Protein AF-A0A8S9EYS5-F1 (afdb_monomer_lite)

pLDDT: mean 97.75, std 1.58, range [86.25, 98.81]

Secondary structure (DSSP, 8-state):
-----SS-HHHIIIIIIHHHHHTTSS-HHHHHHHHHHHHHHHHHHGGGG--S--------HHHHHHHHHHHT-GGGTT--HHHHHHHHHHHHHH-

Sequence (95 aa):
PVVFFERSVYSDRYVFAANLYESDCMNETEWTIYQDWHDWMNKQFGQSLALDGIIYLRATPEKCLNRIYLRGRDEEQEIPIEYLEKLHYKHESWL

Radius of gyration: 15.19 Å; chains: 1; bounding box: 37×23×40 Å

Foldseek 3Di:
DDDDDPDDLCCVLQQPVVLCVVVVVDDPVRNVVVVVVSVVCCVVCVVVVPDPDDDDPDDQLVVVLVVLVVVPDPVCPPPDSVSSVSSNVSSVVVD

Organism: NCBI:txid2052820

Structure (mmCIF, N/CA/C/O backbone):
data_AF-A0A8S9EYS5-F1
#
_entry.id   AF-A0A8S9EYS5-F1
#
loop_
_atom_site.group_PDB
_atom_site.id
_atom_site.type_symbol
_atom_site.label_atom_id
_atom_site.label_alt_id
_atom_site.label_comp_id
_atom_site.label_asym_id
_atom_site.label_entity_id
_atom_site.label_seq_id
_atom_site.pdbx_PDB_ins_code
_atom_site.Cartn_x
_atom_site.Cartn_y
_atom_site.Cartn_z
_atom_site.occupancy
_atom_site.B_iso_or_equiv
_atom_site.auth_seq_id
_atom_site.auth_comp_id
_atom_site.auth_asym_id
_atom_site.auth_atom_id
_atom_site.pd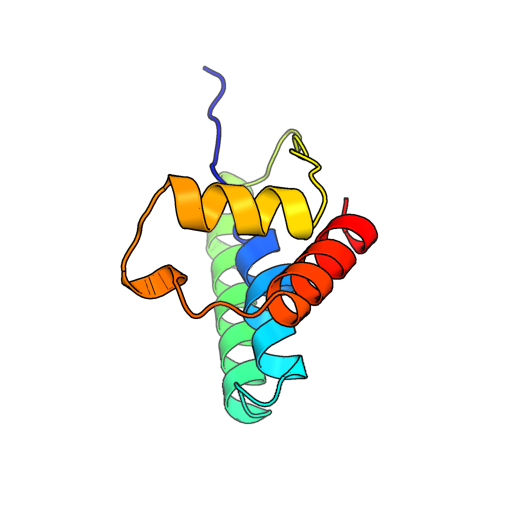bx_PDB_model_num
ATOM 1 N N . PRO A 1 1 ? -4.749 -1.269 -27.708 1.00 86.25 1 PRO A N 1
ATOM 2 C CA . PRO A 1 1 ? -5.888 -1.203 -26.759 1.00 86.25 1 PRO A CA 1
ATOM 3 C C . PRO A 1 1 ? -5.426 -0.563 -25.449 1.00 86.25 1 PRO A C 1
ATOM 5 O O . PRO A 1 1 ? -4.298 -0.823 -25.050 1.00 86.25 1 PRO A O 1
ATOM 8 N N . VAL A 1 2 ? -6.255 0.272 -24.818 1.00 95.38 2 VAL A N 1
ATOM 9 C CA . VAL A 1 2 ? -5.945 0.824 -23.488 1.00 95.38 2 VAL A CA 1
ATOM 10 C C . VAL A 1 2 ? -6.199 -0.259 -22.440 1.00 95.38 2 VAL A C 1
ATOM 12 O O . VAL A 1 2 ? -7.221 -0.943 -22.513 1.00 95.38 2 VAL A O 1
ATOM 15 N N . VAL A 1 3 ? -5.275 -0.425 -21.494 1.00 97.56 3 VAL A N 1
ATOM 16 C CA . VAL A 1 3 ? -5.393 -1.373 -20.379 1.00 97.56 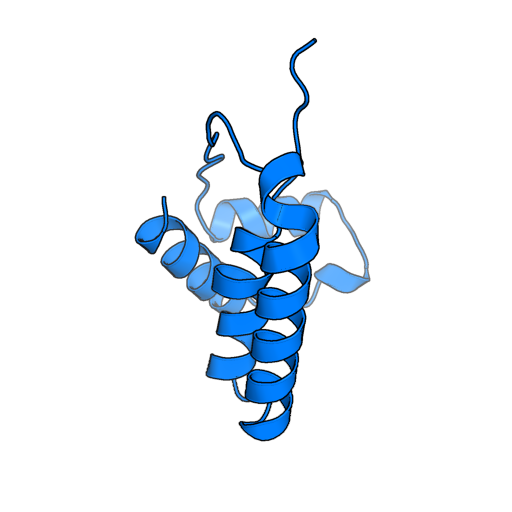3 VAL A CA 1
ATOM 17 C C . VAL A 1 3 ? -5.538 -0.578 -19.088 1.00 97.56 3 VAL A C 1
ATOM 19 O O . VAL A 1 3 ? -4.786 0.362 -18.854 1.00 97.56 3 VAL A O 1
ATOM 22 N N . PHE A 1 4 ? -6.513 -0.947 -18.260 1.00 98.00 4 PHE A N 1
ATOM 23 C CA . PHE A 1 4 ? -6.736 -0.327 -16.958 1.00 98.00 4 PHE A CA 1
ATOM 24 C C . PHE A 1 4 ? -6.280 -1.276 -15.857 1.00 98.00 4 PHE A C 1
ATOM 26 O O . PHE A 1 4 ? -6.681 -2.440 -15.840 1.00 98.00 4 PHE A O 1
ATOM 33 N N . PHE A 1 5 ? -5.475 -0.768 -14.929 1.00 98.31 5 PHE A N 1
ATOM 34 C CA . PHE A 1 5 ? -5.099 -1.487 -13.719 1.00 98.31 5 PHE A CA 1
ATOM 35 C C . PHE A 1 5 ? -5.910 -0.960 -12.534 1.00 98.31 5 PHE A C 1
ATOM 37 O O . PHE A 1 5 ? -5.987 0.247 -12.302 1.00 98.31 5 PHE A O 1
ATOM 44 N N . GLU A 1 6 ? -6.532 -1.867 -11.779 1.00 98.19 6 GLU A N 1
ATOM 45 C CA . GLU A 1 6 ? -7.103 -1.526 -10.478 1.00 98.19 6 GLU A CA 1
ATOM 46 C C . GLU A 1 6 ? -5.955 -1.478 -9.461 1.00 98.19 6 GLU A C 1
ATOM 48 O O . GLU A 1 6 ? -5.587 -2.509 -8.902 1.00 98.19 6 GLU A O 1
ATOM 53 N N . ARG A 1 7 ? -5.413 -0.271 -9.233 1.00 98.31 7 ARG A N 1
ATOM 54 C CA . ARG A 1 7 ? -4.169 0.021 -8.482 1.00 98.31 7 ARG A CA 1
ATOM 55 C C . ARG A 1 7 ? -2.890 -0.243 -9.290 1.00 98.31 7 ARG A C 1
ATOM 57 O O . ARG A 1 7 ? -2.918 -0.359 -10.510 1.00 98.31 7 ARG A O 1
ATOM 64 N N . SER A 1 8 ? -1.747 -0.220 -8.608 1.00 98.25 8 SER A N 1
ATOM 65 C CA . SER A 1 8 ? -0.415 -0.442 -9.172 1.00 98.25 8 SER A CA 1
ATOM 66 C C . SER A 1 8 ? 0.573 -0.892 -8.092 1.00 98.25 8 SER A C 1
ATOM 68 O O . SER A 1 8 ? 0.334 -0.679 -6.900 1.00 98.25 8 SER A O 1
ATOM 70 N N . VAL A 1 9 ? 1.739 -1.384 -8.520 1.00 98.19 9 VAL A N 1
ATOM 71 C CA . VAL A 1 9 ? 2.873 -1.695 -7.627 1.00 98.19 9 VAL A CA 1
ATOM 72 C C . VAL A 1 9 ? 3.300 -0.492 -6.772 1.00 98.19 9 VAL A C 1
ATOM 74 O O . VAL A 1 9 ? 3.780 -0.647 -5.652 1.00 98.19 9 VAL A O 1
ATOM 77 N N . TYR A 1 10 ? 3.057 0.731 -7.255 1.00 98.12 10 TYR A N 1
ATOM 78 C CA . TYR A 1 10 ? 3.362 1.956 -6.520 1.00 98.12 10 TYR A CA 1
ATOM 79 C C . TYR A 1 10 ? 2.454 2.129 -5.301 1.00 98.12 10 TYR A C 1
ATOM 81 O O . TYR A 1 10 ? 2.947 2.384 -4.204 1.00 98.12 10 TYR A O 1
ATOM 89 N N . SER A 1 11 ? 1.140 1.939 -5.455 1.00 98.12 11 SER A N 1
ATOM 90 C CA . SER A 1 11 ? 0.220 1.987 -4.313 1.00 98.12 11 SER A CA 1
ATOM 91 C C . SER A 1 11 ? 0.494 0.862 -3.314 1.00 98.12 11 SER A C 1
ATOM 93 O O . SER A 1 11 ? 0.377 1.090 -2.110 1.00 98.12 11 SER A O 1
ATOM 95 N N . ASP A 1 12 ? 0.920 -0.315 -3.784 1.00 98.44 12 ASP A N 1
ATOM 96 C CA . ASP A 1 12 ? 1.263 -1.435 -2.904 1.00 98.44 12 ASP A CA 1
ATOM 97 C C . ASP A 1 12 ? 2.399 -1.051 -1.947 1.00 98.44 12 ASP A C 1
ATOM 99 O O . ASP A 1 12 ? 2.260 -1.193 -0.731 1.00 98.44 12 ASP A O 1
ATOM 103 N N . ARG A 1 13 ? 3.505 -0.493 -2.464 1.00 98.44 13 ARG A N 1
ATOM 104 C CA . ARG A 1 13 ? 4.641 -0.064 -1.631 1.00 98.44 13 ARG A CA 1
ATOM 105 C C . ARG A 1 13 ? 4.376 1.222 -0.859 1.00 98.44 13 ARG A C 1
ATOM 107 O O . ARG A 1 13 ? 4.581 1.246 0.351 1.00 98.44 13 ARG A O 1
ATOM 114 N N . TYR A 1 14 ? 3.984 2.292 -1.543 1.00 98.25 14 TYR A N 1
ATOM 115 C CA . TYR A 1 14 ? 4.013 3.644 -0.978 1.00 98.25 14 TYR A CA 1
ATOM 116 C C . TYR A 1 14 ? 2.746 4.018 -0.206 1.00 98.25 14 TYR A C 1
ATOM 118 O O . TYR A 1 14 ? 2.778 4.964 0.579 1.00 98.25 14 TYR A O 1
ATOM 126 N N . VAL A 1 15 ? 1.651 3.267 -0.376 1.00 98.38 15 VAL A N 1
ATOM 127 C CA . VAL A 1 15 ? 0.432 3.457 0.419 1.00 98.38 15 VAL A CA 1
ATOM 128 C C . VAL A 1 15 ? 0.280 2.334 1.438 1.00 98.38 15 VAL A C 1
ATOM 130 O O . VAL A 1 15 ? 0.367 2.594 2.635 1.00 98.38 15 VAL A O 1
ATOM 133 N N . PHE A 1 16 ? 0.068 1.094 0.995 1.00 98.62 16 PHE A N 1
ATOM 134 C CA . PHE A 1 16 ? -0.337 0.012 1.898 1.00 98.62 16 PHE A CA 1
ATOM 135 C C . PHE A 1 16 ? 0.818 -0.509 2.754 1.00 98.62 16 PHE A C 1
ATOM 137 O O . PHE A 1 16 ? 0.725 -0.479 3.981 1.00 98.62 16 PHE A O 1
ATOM 144 N N . ALA A 1 17 ? 1.918 -0.942 2.134 1.00 98.62 17 ALA A N 1
ATOM 145 C CA . ALA A 1 17 ? 3.053 -1.490 2.869 1.00 98.62 17 ALA A CA 1
ATOM 146 C C . ALA A 1 17 ? 3.725 -0.418 3.743 1.00 98.62 17 ALA A C 1
ATOM 148 O O . ALA A 1 17 ? 3.965 -0.656 4.923 1.00 98.62 17 ALA A O 1
ATOM 149 N N . ALA A 1 18 ? 3.917 0.799 3.222 1.00 98.38 18 ALA A N 1
ATOM 150 C CA . ALA A 1 18 ? 4.415 1.918 4.022 1.00 98.38 18 ALA A CA 1
ATOM 151 C C . ALA A 1 18 ? 3.517 2.219 5.239 1.00 98.38 18 ALA A C 1
ATOM 153 O O . ALA A 1 18 ? 4.027 2.430 6.333 1.00 98.38 18 ALA A O 1
ATOM 154 N N . ASN A 1 19 ? 2.185 2.191 5.089 1.00 98.31 19 ASN A N 1
ATOM 155 C CA . ASN A 1 19 ? 1.265 2.394 6.215 1.00 98.31 19 ASN A CA 1
ATOM 156 C C . ASN A 1 19 ? 1.368 1.294 7.280 1.00 98.31 19 ASN A C 1
ATOM 158 O O . ASN A 1 19 ? 1.247 1.583 8.469 1.00 98.31 19 ASN A O 1
ATOM 162 N N . LEU A 1 20 ? 1.559 0.041 6.860 1.00 98.50 20 LEU A N 1
ATOM 163 C CA . LEU A 1 20 ? 1.744 -1.084 7.777 1.00 98.50 20 LEU A CA 1
ATOM 164 C C . LEU A 1 20 ? 3.059 -0.960 8.549 1.00 98.50 20 LEU A C 1
ATOM 166 O O . LEU A 1 20 ? 3.056 -1.139 9.763 1.00 98.50 20 LEU A O 1
ATOM 170 N N . TYR A 1 21 ? 4.150 -0.595 7.876 1.00 98.50 21 TYR A N 1
ATOM 171 C CA . TYR A 1 21 ? 5.433 -0.337 8.529 1.00 98.50 21 TYR A CA 1
ATOM 172 C C . TYR A 1 21 ? 5.336 0.819 9.538 1.00 98.50 21 TYR A C 1
ATOM 174 O O . TYR A 1 21 ? 5.680 0.647 10.700 1.00 98.50 21 TYR A O 1
ATOM 182 N N . GLU A 1 22 ? 4.752 1.955 9.148 1.00 97.69 22 GLU A N 1
ATOM 183 C CA . GLU A 1 22 ? 4.548 3.110 10.042 1.00 97.69 22 GLU A CA 1
ATOM 184 C C . GLU A 1 22 ? 3.563 2.849 11.196 1.00 97.69 22 GLU A C 1
ATOM 186 O O . GLU A 1 22 ? 3.474 3.646 12.127 1.00 97.69 22 GLU A O 1
ATOM 191 N N . SER A 1 23 ? 2.786 1.766 11.123 1.00 97.12 23 SER A N 1
ATOM 192 C CA . SER A 1 23 ? 1.866 1.331 12.181 1.00 97.12 23 SER A CA 1
ATOM 193 C C . SER A 1 23 ? 2.419 0.143 12.977 1.00 97.12 23 SER A C 1
ATOM 195 O O . SER A 1 23 ? 1.633 -0.597 13.567 1.00 97.12 23 SER A O 1
ATOM 197 N N . ASP A 1 24 ? 3.738 -0.076 12.944 1.00 97.75 24 ASP A N 1
ATOM 198 C CA . ASP A 1 24 ? 4.456 -1.153 13.642 1.00 97.75 24 ASP A CA 1
ATOM 199 C C . ASP A 1 24 ? 3.958 -2.574 13.302 1.00 97.75 24 ASP A C 1
ATOM 201 O O . ASP A 1 24 ? 4.199 -3.534 14.034 1.00 97.75 24 ASP A O 1
ATOM 205 N N . CYS A 1 25 ? 3.271 -2.736 12.166 1.00 98.12 25 CYS A N 1
ATOM 206 C CA . CYS A 1 25 ? 2.817 -4.034 11.655 1.00 98.12 25 CYS A CA 1
ATOM 207 C C . CYS A 1 25 ? 3.884 -4.734 10.799 1.00 98.12 25 CYS A C 1
ATOM 209 O O . CYS A 1 25 ? 3.702 -5.886 10.415 1.00 98.12 25 CYS A O 1
ATOM 211 N N . MET A 1 26 ? 4.978 -4.037 10.485 1.00 98.56 26 MET A N 1
ATOM 212 C CA . MET A 1 26 ? 6.213 -4.610 9.958 1.00 98.56 26 MET A CA 1
ATOM 213 C C . MET A 1 26 ? 7.383 -4.020 10.732 1.00 98.56 26 MET A C 1
ATOM 215 O O . MET A 1 26 ? 7.434 -2.811 10.941 1.00 98.56 26 MET A O 1
ATOM 219 N N . ASN A 1 27 ? 8.339 -4.853 11.123 1.00 98.62 27 ASN A N 1
ATOM 220 C CA . ASN A 1 27 ? 9.582 -4.371 11.713 1.00 98.62 27 ASN A CA 1
ATOM 221 C C . ASN A 1 27 ? 10.584 -3.911 10.635 1.00 98.62 27 ASN A C 1
ATOM 223 O O . ASN A 1 27 ? 10.410 -4.163 9.442 1.00 98.62 27 ASN A O 1
ATOM 227 N N . GLU A 1 28 ? 11.681 -3.282 11.064 1.00 98.56 28 GLU A N 1
ATOM 228 C CA . GLU A 1 28 ? 12.748 -2.783 10.179 1.00 98.56 28 GLU A CA 1
ATOM 229 C C . GLU A 1 28 ? 13.293 -3.829 9.201 1.00 98.56 28 GLU A C 1
ATOM 231 O O . GLU A 1 28 ? 13.570 -3.526 8.039 1.00 98.56 28 GLU A O 1
ATOM 236 N N . THR A 1 29 ? 13.453 -5.075 9.653 1.00 98.69 29 THR A N 1
ATOM 237 C CA . THR A 1 29 ? 13.993 -6.148 8.811 1.00 98.69 29 THR A CA 1
ATOM 238 C C . THR A 1 29 ? 12.980 -6.549 7.744 1.00 98.69 29 THR A C 1
ATOM 240 O O . THR A 1 29 ? 13.338 -6.649 6.572 1.00 98.69 29 THR A O 1
ATOM 243 N N . GLU A 1 30 ? 11.712 -6.720 8.120 1.00 98.81 30 GLU A N 1
ATOM 244 C CA . GLU A 1 30 ? 10.623 -7.036 7.186 1.00 98.81 30 GLU A CA 1
ATOM 245 C C . GLU A 1 30 ? 10.442 -5.927 6.148 1.00 98.81 30 GLU A C 1
ATOM 247 O O . GLU A 1 30 ? 10.372 -6.203 4.949 1.00 98.81 30 GLU A O 1
ATOM 252 N N . TRP A 1 31 ? 10.452 -4.668 6.589 1.00 98.75 31 TRP A N 1
ATOM 253 C CA . TRP A 1 31 ? 10.329 -3.519 5.702 1.00 98.75 31 TRP A CA 1
ATOM 254 C C . TRP A 1 31 ? 11.518 -3.383 4.750 1.00 98.75 31 TRP A C 1
ATOM 256 O O . TRP A 1 31 ? 11.337 -3.108 3.564 1.00 98.75 31 TRP A O 1
ATOM 266 N N . THR A 1 32 ? 12.739 -3.617 5.231 1.00 98.75 32 THR A N 1
ATOM 267 C CA . THR A 1 32 ? 13.940 -3.592 4.383 1.00 98.75 32 THR A CA 1
ATOM 268 C C . THR A 1 32 ? 13.889 -4.687 3.318 1.00 98.75 32 THR A C 1
ATOM 270 O O . THR A 1 32 ? 14.131 -4.412 2.144 1.00 98.75 32 THR A O 1
ATOM 273 N N . ILE A 1 33 ? 13.511 -5.913 3.697 1.00 98.75 33 ILE A N 1
ATOM 274 C CA . ILE A 1 33 ? 13.393 -7.041 2.762 1.00 98.75 33 ILE A CA 1
ATOM 275 C C . ILE A 1 33 ? 12.293 -6.783 1.726 1.00 98.75 33 ILE A C 1
ATOM 277 O O . ILE A 1 33 ? 12.508 -7.013 0.536 1.00 98.75 33 ILE A O 1
ATOM 281 N N . TYR A 1 34 ? 11.129 -6.281 2.149 1.00 98.81 34 TYR A N 1
ATOM 282 C CA . TYR A 1 34 ? 10.030 -5.957 1.238 1.00 98.81 34 TYR A CA 1
ATOM 283 C C . TYR A 1 34 ? 10.446 -4.918 0.190 1.00 98.81 34 TYR A C 1
ATOM 285 O O . TYR A 1 34 ? 10.144 -5.065 -0.996 1.00 98.81 34 TYR A O 1
ATOM 293 N N . GLN A 1 35 ? 11.160 -3.876 0.618 1.00 98.69 35 GLN A N 1
ATOM 294 C CA . GLN A 1 35 ? 11.647 -2.831 -0.274 1.00 98.69 35 GLN A CA 1
ATOM 295 C C . GLN A 1 35 ? 12.676 -3.355 -1.277 1.00 98.69 35 GLN A C 1
ATOM 297 O O . GLN A 1 35 ? 12.529 -3.075 -2.464 1.00 98.69 35 GLN A O 1
ATOM 302 N N . ASP A 1 36 ? 13.654 -4.146 -0.829 1.00 98.69 36 ASP A N 1
ATOM 303 C CA . ASP A 1 36 ? 14.663 -4.746 -1.711 1.00 98.69 36 ASP A CA 1
ATOM 304 C C . ASP A 1 36 ? 14.018 -5.668 -2.758 1.00 98.69 36 ASP A C 1
ATOM 306 O O . ASP A 1 36 ? 14.281 -5.552 -3.958 1.00 98.69 36 ASP A O 1
ATOM 310 N N . TRP A 1 37 ? 13.072 -6.511 -2.329 1.00 98.69 37 TRP A N 1
ATOM 311 C CA . TRP A 1 37 ? 12.286 -7.349 -3.232 1.00 98.69 37 TRP A CA 1
ATOM 312 C C . TRP A 1 37 ? 11.507 -6.514 -4.256 1.00 98.69 37 TRP A C 1
ATOM 314 O O . TRP A 1 37 ? 11.554 -6.791 -5.458 1.00 98.69 37 TRP A O 1
ATOM 324 N N . HIS A 1 38 ? 10.817 -5.467 -3.801 1.00 98.56 38 HIS A N 1
ATOM 325 C CA . HIS A 1 38 ? 10.050 -4.589 -4.675 1.00 98.56 38 HIS A CA 1
ATOM 326 C C . HIS A 1 38 ? 10.954 -3.862 -5.685 1.00 98.56 38 HIS A C 1
ATOM 328 O O . HIS A 1 38 ? 10.606 -3.765 -6.865 1.00 98.56 38 HIS A O 1
ATOM 334 N N . ASP A 1 39 ? 12.113 -3.360 -5.254 1.00 98.44 39 ASP A N 1
ATOM 335 C CA . ASP A 1 39 ? 13.089 -2.686 -6.116 1.00 98.44 39 ASP A CA 1
ATOM 336 C C . ASP A 1 39 ? 13.662 -3.636 -7.169 1.00 98.44 39 ASP A C 1
ATOM 338 O O . ASP A 1 39 ? 13.729 -3.290 -8.354 1.00 98.44 39 ASP A O 1
ATOM 342 N N . TRP A 1 40 ? 13.987 -4.868 -6.777 1.00 98.31 40 TRP A N 1
ATOM 343 C CA . TRP A 1 40 ? 14.417 -5.897 -7.715 1.00 98.31 40 TRP A CA 1
ATOM 344 C C . TRP A 1 40 ? 13.330 -6.213 -8.751 1.00 98.31 40 TRP A C 1
ATOM 346 O O . TRP A 1 40 ? 13.609 -6.189 -9.953 1.00 98.31 40 TRP A O 1
ATOM 356 N N . MET A 1 41 ? 12.085 -6.432 -8.315 1.00 98.31 41 MET A N 1
ATOM 357 C CA . MET A 1 41 ? 10.952 -6.718 -9.204 1.00 98.31 41 MET A CA 1
ATOM 358 C C . MET A 1 41 ? 10.711 -5.584 -10.206 1.00 98.31 41 MET A C 1
ATOM 360 O O . MET A 1 41 ? 10.567 -5.832 -11.405 1.00 98.31 41 MET A O 1
ATOM 364 N N . ASN A 1 42 ? 10.725 -4.330 -9.750 1.00 96.94 42 ASN A N 1
ATOM 365 C CA . ASN A 1 42 ? 10.539 -3.174 -10.629 1.00 96.94 42 ASN A CA 1
ATOM 366 C C . ASN A 1 42 ? 11.709 -2.985 -11.595 1.00 96.94 42 ASN A C 1
ATOM 368 O O . ASN A 1 42 ? 11.497 -2.592 -12.740 1.00 96.94 42 ASN A O 1
ATOM 372 N N . LYS A 1 43 ? 12.935 -3.327 -11.194 1.00 97.50 43 LYS A N 1
ATOM 373 C CA . LYS A 1 43 ? 14.079 -3.316 -12.109 1.00 97.50 43 LYS A CA 1
ATOM 374 C C . LYS A 1 43 ? 13.928 -4.341 -13.237 1.00 97.50 43 LYS A C 1
ATOM 376 O O . LYS A 1 43 ? 14.319 -4.044 -14.361 1.00 97.50 43 LYS A O 1
ATOM 381 N N . GLN A 1 44 ? 13.385 -5.527 -12.950 1.00 97.56 44 GLN A N 1
ATOM 382 C CA . GLN A 1 44 ? 13.204 -6.573 -13.965 1.00 97.56 44 GLN A CA 1
ATOM 383 C C . GLN A 1 44 ? 11.981 -6.327 -14.861 1.00 97.56 44 GLN A C 1
ATOM 385 O O . GLN A 1 44 ? 12.051 -6.552 -16.066 1.00 97.56 44 GLN A O 1
ATOM 390 N N . PHE A 1 45 ? 10.862 -5.875 -14.285 1.00 96.62 45 PHE A N 1
ATOM 391 C CA . PHE A 1 45 ? 9.557 -5.871 -14.963 1.00 96.62 45 PHE A CA 1
ATOM 392 C C . PHE A 1 45 ? 8.904 -4.489 -15.084 1.00 96.62 45 PHE A C 1
ATOM 394 O O . PHE A 1 45 ? 7.930 -4.337 -15.820 1.00 96.62 45 PHE A O 1
ATOM 401 N N . GLY A 1 46 ? 9.426 -3.471 -14.397 1.00 94.81 46 GLY A N 1
ATOM 402 C CA . GLY A 1 46 ? 8.789 -2.158 -14.276 1.00 94.81 46 GLY A CA 1
ATOM 403 C C . GLY A 1 46 ? 8.644 -1.414 -15.600 1.00 94.81 46 GLY A C 1
ATOM 404 O O . GLY A 1 46 ? 7.667 -0.698 -15.779 1.00 94.81 46 GLY A O 1
ATOM 405 N N . GLN A 1 47 ? 9.541 -1.633 -16.568 1.00 94.44 47 GLN A N 1
ATOM 406 C CA . GLN A 1 47 ? 9.412 -1.022 -17.897 1.00 94.44 47 GLN A CA 1
ATOM 407 C C . GLN A 1 47 ? 8.145 -1.491 -18.628 1.00 94.44 47 GLN A C 1
ATOM 409 O O . GLN A 1 47 ? 7.483 -0.692 -19.281 1.00 94.44 47 GLN A O 1
ATOM 414 N N . SER A 1 48 ? 7.784 -2.768 -18.488 1.00 94.50 48 SER A N 1
ATOM 415 C CA . SER A 1 48 ? 6.578 -3.342 -19.099 1.00 94.50 48 SER A CA 1
ATOM 416 C C . SER A 1 48 ? 5.292 -2.951 -18.368 1.00 94.50 48 SER A C 1
ATOM 418 O O . SER A 1 48 ? 4.207 -3.109 -18.919 1.00 94.50 48 SER A O 1
ATOM 420 N N . LEU A 1 49 ? 5.411 -2.480 -17.123 1.00 95.06 49 LEU A N 1
ATOM 421 C CA . LEU A 1 49 ? 4.300 -2.080 -16.254 1.00 95.06 49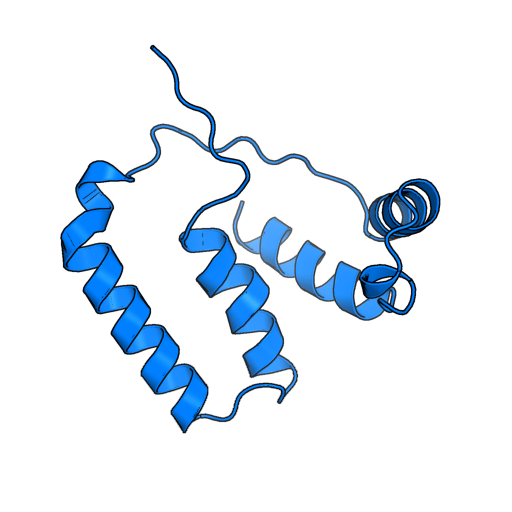 LEU A CA 1
ATOM 422 C C . LEU A 1 49 ? 4.212 -0.557 -16.072 1.00 95.06 49 LEU A C 1
ATOM 424 O O . LEU A 1 49 ? 3.421 -0.087 -15.254 1.00 95.06 49 LEU A O 1
ATOM 428 N N . ALA A 1 50 ? 5.022 0.208 -16.808 1.00 95.56 50 ALA A N 1
ATOM 429 C CA . ALA A 1 50 ? 5.026 1.659 -16.737 1.00 95.56 50 ALA A CA 1
ATOM 430 C C . ALA A 1 50 ? 3.647 2.215 -17.123 1.00 95.56 50 ALA A C 1
ATOM 432 O O . ALA A 1 50 ? 3.038 1.782 -18.101 1.00 95.56 50 ALA A O 1
ATOM 433 N N . LEU A 1 51 ? 3.153 3.167 -16.333 1.00 96.88 51 LEU A N 1
ATOM 434 C CA . LEU A 1 51 ? 1.836 3.765 -16.532 1.00 96.88 51 LEU A CA 1
ATOM 435 C C . LEU A 1 51 ? 1.935 4.987 -17.444 1.00 96.88 51 LEU A C 1
ATOM 437 O O . LEU A 1 51 ? 2.723 5.892 -17.178 1.00 96.88 51 LEU A O 1
ATOM 441 N N . ASP A 1 52 ? 1.067 5.057 -18.453 1.00 98.06 52 ASP A N 1
ATOM 442 C CA . ASP A 1 52 ? 0.903 6.259 -19.285 1.00 98.06 52 ASP A CA 1
ATOM 443 C C . ASP A 1 52 ? 0.143 7.382 -18.552 1.00 98.06 52 ASP A C 1
ATOM 445 O O . ASP A 1 52 ? 0.222 8.553 -18.922 1.00 98.06 52 ASP A O 1
ATOM 449 N N . GLY A 1 53 ? -0.618 7.034 -17.511 1.00 97.19 53 GLY A N 1
ATOM 450 C CA . GLY A 1 53 ? -1.387 7.978 -16.709 1.00 97.19 53 GLY A CA 1
ATOM 451 C C . GLY A 1 53 ? -2.064 7.319 -15.512 1.00 97.19 53 GLY A C 1
ATOM 452 O O . GLY A 1 53 ? -2.210 6.098 -15.451 1.00 97.19 53 GLY A O 1
ATOM 453 N N . ILE A 1 54 ? -2.485 8.144 -14.553 1.00 98.56 54 ILE A N 1
ATOM 454 C CA . ILE A 1 54 ? -3.152 7.708 -13.321 1.00 98.56 54 ILE A CA 1
ATOM 455 C C . ILE A 1 54 ? -4.503 8.417 -13.207 1.00 98.56 54 ILE A C 1
ATOM 457 O O . ILE A 1 54 ? -4.601 9.626 -13.408 1.00 98.56 54 ILE A O 1
ATOM 461 N N . ILE A 1 55 ? -5.548 7.658 -12.863 1.00 98.56 55 ILE A N 1
ATOM 462 C CA . ILE A 1 55 ? -6.876 8.189 -12.536 1.00 98.56 55 ILE A CA 1
ATOM 463 C C . ILE A 1 55 ? -7.098 8.016 -11.033 1.00 98.56 55 ILE A C 1
ATOM 465 O O . ILE A 1 55 ? -7.248 6.893 -10.550 1.00 98.56 55 ILE A O 1
ATOM 469 N N . TYR A 1 56 ? -7.149 9.126 -10.294 1.00 98.62 56 TYR A N 1
ATOM 470 C CA . TYR A 1 56 ? -7.390 9.107 -8.853 1.00 98.62 56 TYR A CA 1
ATOM 471 C C . TYR A 1 56 ? -8.890 9.192 -8.528 1.00 98.62 56 TYR A C 1
ATOM 473 O O . TYR A 1 56 ? -9.532 10.233 -8.686 1.00 98.62 56 TYR A O 1
ATOM 481 N N . LEU A 1 57 ? -9.462 8.086 -8.041 1.00 98.50 57 LEU A N 1
ATOM 482 C CA . LEU A 1 57 ? -10.851 8.022 -7.573 1.00 98.50 57 LEU A CA 1
ATOM 483 C C . LEU A 1 57 ? -10.978 8.556 -6.139 1.00 98.50 57 LEU A C 1
ATOM 485 O O . LEU A 1 57 ? -11.135 7.795 -5.184 1.00 98.50 57 LEU A O 1
ATOM 489 N N . ARG A 1 58 ? -10.923 9.881 -5.994 1.00 98.38 58 ARG A N 1
ATOM 490 C CA . ARG A 1 58 ? -10.958 10.558 -4.692 1.00 98.38 58 ARG A CA 1
ATOM 491 C C . ARG A 1 58 ? -12.318 10.423 -3.990 1.00 98.38 58 ARG A C 1
ATOM 493 O O . ARG A 1 58 ? -13.369 10.747 -4.550 1.00 98.38 58 ARG A O 1
ATOM 500 N N . ALA A 1 59 ? -12.299 9.980 -2.735 1.00 98.38 59 ALA A N 1
ATOM 501 C CA . ALA A 1 59 ? -13.449 9.920 -1.832 1.00 98.38 59 ALA A CA 1
ATOM 502 C C . ALA A 1 59 ? -12.984 10.132 -0.384 1.00 98.38 59 ALA A C 1
ATOM 504 O O . ALA A 1 59 ? -11.846 9.808 -0.055 1.00 98.38 59 ALA A O 1
ATOM 505 N N . THR A 1 60 ? -13.859 10.670 0.469 1.00 98.62 60 THR A N 1
ATOM 506 C CA . THR A 1 60 ? -13.530 10.878 1.887 1.00 98.62 60 THR A CA 1
ATOM 507 C C . THR A 1 60 ? -13.496 9.544 2.651 1.00 98.62 60 THR A C 1
ATOM 509 O O . THR A 1 60 ? -14.190 8.600 2.239 1.00 98.62 60 THR A O 1
ATOM 512 N N . PRO A 1 61 ? -12.739 9.442 3.760 1.00 98.62 61 PRO A N 1
ATOM 513 C CA . PRO A 1 61 ? -12.693 8.241 4.599 1.00 98.62 61 PRO A CA 1
ATOM 514 C C . PRO A 1 61 ? -14.076 7.745 5.042 1.00 98.62 61 PRO A C 1
ATOM 516 O O . PRO A 1 61 ? -14.354 6.551 4.944 1.00 98.62 61 PRO A O 1
ATOM 519 N N . GLU A 1 6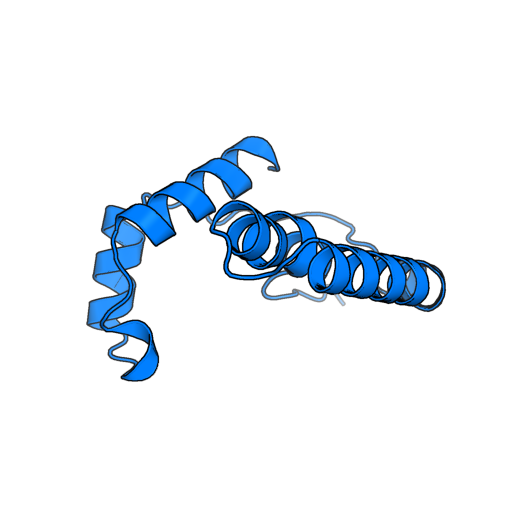2 ? -14.995 8.641 5.411 1.00 98.44 62 GLU A N 1
ATOM 520 C CA . GLU A 1 62 ? -16.359 8.293 5.842 1.00 98.44 62 GLU A CA 1
ATOM 521 C C . GLU A 1 62 ? -17.159 7.660 4.700 1.00 98.44 62 GLU A C 1
ATOM 523 O O . GLU A 1 62 ? -17.906 6.697 4.892 1.00 98.44 62 GLU A O 1
ATOM 528 N N . LYS A 1 63 ? -16.983 8.175 3.476 1.00 98.56 63 LYS A N 1
ATOM 529 C CA . LYS A 1 63 ? -17.627 7.617 2.285 1.00 98.56 63 LYS A CA 1
ATOM 530 C C . LYS A 1 63 ? -17.066 6.236 1.954 1.00 98.56 63 LYS A C 1
ATOM 532 O O . LYS A 1 63 ? -17.822 5.363 1.529 1.00 98.56 63 LYS A O 1
ATOM 537 N N . CYS A 1 64 ? -15.763 6.030 2.131 1.00 98.50 64 CYS A N 1
ATOM 538 C CA . CYS A 1 64 ? -15.128 4.724 1.971 1.00 98.50 64 CYS A CA 1
ATOM 539 C C . CYS A 1 64 ? -15.620 3.726 3.026 1.00 98.50 64 CYS A C 1
ATOM 541 O O . CYS A 1 64 ? -16.005 2.620 2.655 1.00 98.50 64 CYS A O 1
ATOM 543 N N . LEU A 1 65 ? -15.711 4.135 4.293 1.00 98.31 65 LEU A N 1
ATOM 544 C CA . LEU A 1 65 ? -16.228 3.304 5.380 1.00 98.31 65 LEU A CA 1
ATOM 545 C C . LEU A 1 65 ? -17.679 2.877 5.120 1.00 98.31 65 LEU A C 1
ATOM 547 O O . LEU A 1 65 ? -18.010 1.696 5.185 1.00 98.31 65 LEU A O 1
ATOM 551 N N . ASN A 1 66 ? -18.539 3.817 4.718 1.00 98.31 66 ASN A N 1
ATOM 552 C CA . ASN A 1 66 ? -19.914 3.499 4.335 1.00 98.31 66 ASN A CA 1
ATOM 553 C C . ASN A 1 66 ? -19.974 2.486 3.176 1.00 98.31 66 ASN A C 1
ATOM 555 O O . ASN A 1 66 ? -20.777 1.557 3.207 1.00 98.31 66 ASN A O 1
ATOM 559 N N . ARG A 1 67 ? -19.102 2.624 2.170 1.00 98.44 67 ARG A N 1
ATOM 560 C CA . ARG A 1 67 ? -19.019 1.680 1.043 1.00 98.44 67 ARG A 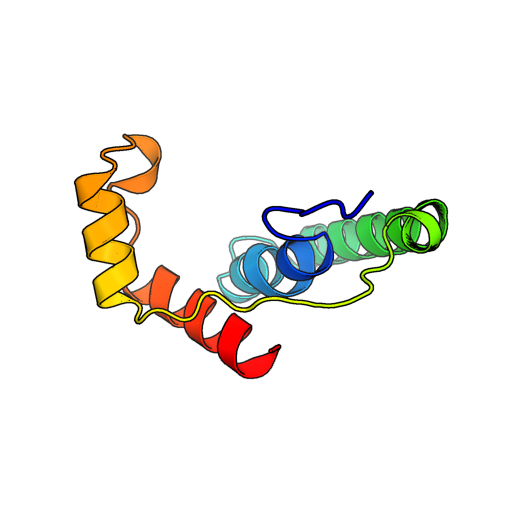CA 1
ATOM 561 C C . ARG A 1 67 ? -18.518 0.295 1.454 1.00 98.44 67 ARG A C 1
ATOM 563 O O . ARG A 1 67 ? -18.977 -0.679 0.864 1.00 98.44 67 ARG A O 1
ATOM 570 N N . ILE A 1 68 ? -17.622 0.195 2.438 1.00 98.25 68 ILE A N 1
ATOM 571 C CA . ILE A 1 68 ? -17.174 -1.088 3.006 1.00 98.25 68 ILE A CA 1
ATOM 572 C C . ILE A 1 68 ? -18.360 -1.821 3.642 1.00 98.25 68 ILE A C 1
ATOM 574 O O . ILE A 1 68 ? -18.613 -2.978 3.298 1.00 98.25 68 ILE A O 1
ATOM 578 N N . TYR A 1 69 ? -19.153 -1.128 4.466 1.00 97.38 69 TYR A N 1
ATOM 579 C CA . TYR A 1 69 ? -20.362 -1.707 5.061 1.00 97.38 69 TYR A CA 1
ATOM 580 C C . TYR A 1 69 ? -21.392 -2.124 4.007 1.00 97.38 69 TYR A C 1
ATOM 582 O O . TYR A 1 69 ? -21.936 -3.221 4.081 1.00 97.38 69 TYR A O 1
ATOM 590 N N . LEU A 1 70 ? -21.626 -1.291 2.986 1.00 98.12 70 LEU A N 1
ATOM 591 C CA . LEU A 1 70 ? -22.547 -1.630 1.895 1.00 98.12 70 LEU A CA 1
ATOM 592 C C . LEU A 1 70 ? -22.076 -2.829 1.067 1.00 98.12 70 LEU A C 1
ATOM 594 O O . LEU A 1 70 ? -22.907 -3.572 0.549 1.00 98.12 70 LEU A O 1
ATOM 598 N N . ARG A 1 71 ? -20.759 -3.009 0.907 1.00 98.19 71 ARG A N 1
ATOM 599 C CA . ARG A 1 71 ? -20.213 -4.156 0.178 1.00 98.19 71 ARG A CA 1
ATOM 600 C C . ARG A 1 71 ? -20.301 -5.453 0.980 1.00 98.19 71 ARG A C 1
ATOM 602 O O . ARG A 1 71 ? -20.429 -6.505 0.362 1.00 98.19 71 ARG A O 1
ATOM 609 N N . GLY A 1 72 ? -20.227 -5.376 2.309 1.00 97.19 72 GLY A N 1
ATOM 610 C CA . GLY A 1 72 ? -20.459 -6.515 3.199 1.00 97.19 72 GLY A CA 1
ATOM 611 C C . GLY A 1 72 ? -19.424 -7.633 3.071 1.00 97.19 72 GLY A C 1
ATOM 612 O O . GLY A 1 72 ? -19.796 -8.800 3.075 1.00 97.19 72 GLY A O 1
ATOM 613 N N . ARG A 1 73 ? -18.135 -7.299 2.898 1.00 98.12 73 ARG A N 1
ATOM 614 C CA . ARG A 1 73 ? -17.057 -8.298 3.003 1.00 98.12 73 ARG A CA 1
ATOM 615 C C . ARG A 1 73 ? -16.724 -8.544 4.463 1.00 98.12 73 ARG A C 1
ATOM 617 O O . ARG A 1 73 ? -16.379 -7.584 5.154 1.00 98.12 73 ARG A O 1
ATOM 624 N N . ASP A 1 74 ? -16.791 -9.797 4.892 1.00 97.81 74 ASP A N 1
ATOM 625 C CA . ASP A 1 74 ? -16.596 -10.187 6.289 1.00 97.81 74 ASP A CA 1
ATOM 626 C C . ASP A 1 74 ? -15.214 -9.764 6.814 1.00 97.81 74 ASP A C 1
ATOM 628 O O . ASP A 1 74 ? -15.110 -9.246 7.923 1.00 97.81 74 ASP A O 1
ATOM 632 N N . GLU A 1 75 ? -14.165 -9.859 5.990 1.00 97.75 75 GLU A N 1
ATOM 633 C CA . GLU A 1 75 ? -12.785 -9.518 6.366 1.00 97.75 75 GLU A CA 1
ATOM 634 C C . GLU A 1 75 ? -12.535 -8.007 6.521 1.00 97.75 75 GLU A C 1
ATOM 636 O O . GLU A 1 75 ? -11.503 -7.599 7.050 1.00 97.75 75 GLU A O 1
ATOM 641 N N . GLU A 1 76 ? -13.454 -7.164 6.040 1.00 96.94 76 GLU A N 1
ATOM 642 C CA . GLU A 1 76 ? -13.312 -5.702 6.035 1.00 96.94 76 GLU A CA 1
ATOM 643 C C . GLU A 1 76 ? -14.207 -5.018 7.096 1.00 96.94 76 GLU A C 1
ATOM 645 O O . GLU A 1 76 ? -14.107 -3.805 7.276 1.00 96.94 76 GLU A O 1
ATOM 650 N N . GLN A 1 77 ? -15.076 -5.753 7.812 1.00 95.06 77 GLN A N 1
ATOM 651 C CA . GLN A 1 77 ? -16.092 -5.158 8.706 1.00 95.06 77 GLN A CA 1
ATOM 652 C C . GLN A 1 77 ? -15.516 -4.455 9.942 1.00 95.06 77 GLN A C 1
ATOM 654 O O . GLN A 1 77 ? -16.147 -3.543 10.479 1.00 95.06 77 GLN A O 1
ATOM 659 N N . GLU A 1 78 ? -14.328 -4.866 10.384 1.00 95.94 78 GLU A N 1
ATOM 660 C CA . GLU A 1 78 ? -13.658 -4.326 11.573 1.00 95.94 78 GLU A CA 1
ATOM 661 C C . GLU A 1 78 ? -12.599 -3.266 11.237 1.00 95.94 78 GLU A C 1
ATOM 663 O O . GLU A 1 78 ? -11.846 -2.847 12.114 1.00 95.94 78 GLU A O 1
ATOM 668 N N . ILE A 1 79 ? -12.521 -2.811 9.978 1.00 96.88 79 ILE A N 1
ATOM 669 C CA . ILE A 1 79 ? -11.563 -1.774 9.583 1.00 96.88 79 ILE A CA 1
ATOM 670 C C . ILE A 1 79 ? -11.923 -0.449 10.283 1.00 96.88 79 ILE A C 1
ATOM 672 O O . ILE A 1 79 ? -12.997 0.103 10.024 1.00 96.88 79 ILE A O 1
ATOM 676 N N . PRO A 1 80 ? -11.031 0.103 11.129 1.00 96.88 80 PRO A N 1
ATOM 677 C CA . PRO A 1 80 ? -11.293 1.352 11.832 1.00 96.88 80 PRO A CA 1
ATOM 678 C C . PRO A 1 80 ? -11.198 2.554 10.881 1.00 96.88 80 PRO A C 1
ATOM 680 O O . PRO A 1 80 ? -10.456 2.530 9.892 1.00 96.88 80 PRO A O 1
ATOM 683 N N . ILE A 1 81 ? -11.923 3.637 11.178 1.00 98.00 81 ILE A N 1
ATOM 684 C CA . ILE A 1 81 ? -11.911 4.845 10.336 1.00 98.00 81 ILE A CA 1
ATOM 685 C C . ILE A 1 81 ? -10.515 5.471 10.266 1.00 98.00 81 ILE A C 1
ATOM 687 O O . ILE A 1 81 ? -10.092 5.909 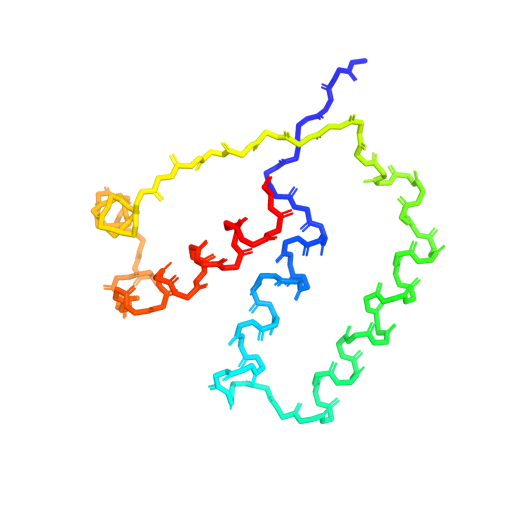9.199 1.00 98.00 81 ILE A O 1
ATOM 691 N N . GLU A 1 82 ? -9.755 5.400 11.357 1.00 98.00 82 GLU A N 1
ATOM 692 C CA . GLU A 1 82 ? -8.393 5.914 11.471 1.00 98.00 82 GLU A CA 1
ATOM 693 C C . GLU A 1 82 ? -7.452 5.239 10.461 1.00 98.00 82 GLU A C 1
ATOM 695 O O . GLU A 1 82 ? -6.542 5.869 9.921 1.00 98.00 82 GLU A O 1
ATOM 700 N N . TYR A 1 83 ? -7.681 3.958 10.145 1.00 98.19 83 TYR A N 1
ATOM 701 C CA . TYR A 1 83 ? -6.930 3.269 9.093 1.00 98.19 83 TYR A CA 1
ATOM 702 C C . TYR A 1 83 ? -7.218 3.884 7.716 1.00 98.19 83 TYR A C 1
ATOM 704 O O . TYR A 1 83 ? -6.294 4.149 6.946 1.00 98.19 83 TYR A O 1
ATOM 712 N N . LEU A 1 84 ? -8.489 4.167 7.414 1.00 98.44 84 LEU A N 1
ATOM 713 C CA . LEU A 1 84 ? -8.887 4.790 6.149 1.00 98.44 84 LEU A CA 1
ATOM 714 C C . LEU A 1 84 ? -8.384 6.234 6.033 1.00 98.44 84 LEU A C 1
ATOM 716 O O . LEU A 1 84 ? -8.002 6.648 4.941 1.00 98.44 84 LEU A O 1
ATOM 720 N N . GLU A 1 85 ? -8.334 6.981 7.136 1.00 98.56 85 GLU A N 1
ATOM 721 C CA . GLU A 1 85 ? -7.757 8.330 7.189 1.00 98.56 85 GLU A CA 1
ATOM 722 C C . GLU A 1 85 ? -6.259 8.326 6.863 1.00 98.56 85 GLU A C 1
ATOM 724 O O . GLU A 1 85 ? -5.811 9.122 6.034 1.00 98.56 85 GLU A O 1
ATOM 729 N N . LYS A 1 86 ? -5.486 7.388 7.434 1.00 98.44 86 LYS A N 1
ATOM 730 C CA . LYS A 1 86 ? -4.058 7.236 7.104 1.00 98.44 86 LYS A CA 1
ATOM 731 C C . LYS A 1 86 ? -3.849 6.917 5.624 1.00 98.44 86 LYS A C 1
ATOM 733 O O . LYS A 1 86 ? -3.012 7.540 4.967 1.00 98.44 86 LYS A O 1
ATOM 738 N N . LEU A 1 87 ? -4.626 5.976 5.077 1.00 98.44 87 LEU A N 1
ATOM 739 C CA . LEU A 1 87 ? -4.558 5.653 3.650 1.00 98.44 87 LEU A CA 1
ATOM 740 C C . LEU A 1 87 ? -4.947 6.854 2.786 1.00 98.44 87 LEU A C 1
ATOM 742 O O . LEU A 1 87 ? -4.296 7.103 1.772 1.00 98.44 87 LEU A O 1
ATOM 746 N N . HIS A 1 88 ? -5.983 7.600 3.170 1.00 98.50 88 HIS A N 1
ATOM 747 C CA . HIS A 1 88 ? -6.411 8.798 2.457 1.00 98.50 88 HIS A CA 1
ATOM 748 C C . HIS A 1 88 ? -5.287 9.833 2.401 1.00 98.50 88 HIS A C 1
ATOM 750 O O . HIS A 1 88 ? -4.921 10.257 1.310 1.00 98.50 88 HIS A O 1
ATOM 756 N N . TYR A 1 89 ? -4.660 10.151 3.537 1.00 98.38 89 TYR A N 1
ATOM 757 C CA . TYR A 1 89 ? -3.539 11.091 3.584 1.00 98.38 89 TYR A CA 1
ATOM 758 C C . TYR A 1 89 ? -2.378 10.676 2.667 1.00 98.38 89 TYR A C 1
ATOM 760 O O . TYR A 1 89 ? -1.809 11.513 1.968 1.00 98.38 89 TYR A O 1
ATOM 768 N N . LYS A 1 90 ? -2.047 9.379 2.606 1.00 98.25 90 LYS A N 1
ATOM 769 C CA . LYS A 1 90 ? -1.005 8.878 1.695 1.00 98.25 90 LYS A CA 1
ATOM 770 C C . LYS A 1 90 ? -1.372 9.046 0.221 1.00 98.25 90 LYS A C 1
ATOM 772 O O . LYS A 1 90 ? -0.506 9.423 -0.562 1.00 98.25 90 LYS A O 1
ATOM 777 N N . HIS A 1 91 ? -2.628 8.806 -0.157 1.00 98.38 91 HIS A N 1
ATOM 778 C CA . HIS A 1 91 ? -3.077 9.045 -1.532 1.00 98.38 91 HIS A CA 1
ATOM 779 C C . HIS A 1 91 ? -3.066 10.538 -1.883 1.00 98.38 91 HIS A C 1
ATOM 781 O O . HIS A 1 91 ? -2.580 10.878 -2.952 1.00 98.38 91 HIS A O 1
ATOM 787 N N . GLU A 1 92 ? -3.522 11.415 -0.981 1.00 98.31 92 GLU A N 1
ATOM 788 C CA . GLU A 1 92 ? -3.498 12.879 -1.175 1.00 98.31 92 GLU A CA 1
ATOM 789 C C . GLU A 1 92 ? -2.077 13.453 -1.257 1.00 98.31 92 GLU A C 1
ATOM 791 O O . GLU A 1 92 ? -1.852 14.472 -1.899 1.00 98.31 92 GLU A O 1
ATOM 796 N N . SER A 1 93 ? -1.114 12.825 -0.580 1.00 97.75 93 SER A N 1
ATOM 797 C CA . SER A 1 93 ? 0.299 13.212 -0.652 1.00 97.75 93 SER A CA 1
ATOM 798 C C . SER A 1 93 ? 0.963 12.747 -1.955 1.00 97.75 93 SER A C 1
ATOM 800 O O . SER A 1 93 ? 1.884 13.391 -2.454 1.00 97.75 93 SER A O 1
ATOM 802 N N . TRP A 1 94 ? 0.515 11.613 -2.503 1.00 97.31 94 TRP A N 1
ATOM 803 C CA . TRP A 1 94 ? 1.119 10.993 -3.681 1.00 97.31 94 TRP A CA 1
ATOM 804 C C . TRP A 1 94 ? 0.570 11.523 -5.015 1.00 97.31 94 TRP A C 1
ATOM 806 O O . TRP A 1 94 ? 1.357 11.700 -5.949 1.00 97.31 94 TRP A O 1
ATOM 816 N N . LEU A 1 95 ? -0.749 11.727 -5.122 1.00 95.06 95 LEU A N 1
ATOM 817 C CA . LEU A 1 95 ? -1.477 11.990 -6.375 1.00 95.06 95 LEU A CA 1
ATOM 818 C C . LEU A 1 95 ? -2.109 13.383 -6.400 1.00 95.06 95 LEU A C 1
ATOM 820 O O . LEU A 1 95 ? -2.042 14.016 -7.479 1.00 95.06 95 LEU A O 1
#

InterPro domains:
  IPR027417 P-loop containing nucleoside triphosphate hydrolase [G3DSA:3.40.50.300] (1-95)
  IPR027417 P-loop containing nucleoside triphosphate hydrolase [SSF52540] (2-94)
  IPR031314 Deoxynucleoside kinase domain [PF01712] (2-95)
  IPR050566 Deoxyribonucleoside Kinase [PTHR10513] (1-95)